Protein AF-A0A3D5XAC9-F1 (afdb_monomer_lite)

Sequence (72 aa):
ANRTRKDHIADMIIKKNPKIVGMYRLTMKTDSDNFRQSAVQGVMKRIKAKGIEVVVYEPALDADSFYNSRVI

Foldseek 3Di:
DLLVVLVVVLVVVVVVVDQEAEAEAQDPDDPDPPNPDGSVVSNVVSNVVVVRAYAYEHPVDPDQDDPNHGYD

Secondary structure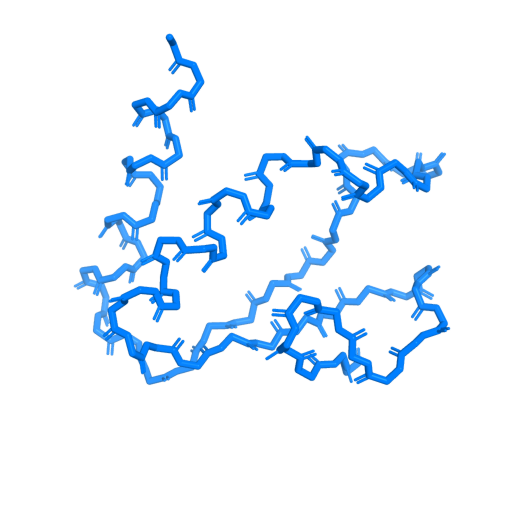 (DSSP, 8-state):
-HHHHHHHHHHHHHTT--SEEEEE-S-SSTT---GGG-HHHHHHHHHHTTT-EEEEE-TT---SEETTEEB-

pLDDT: mean 84.74, std 12.35, range [50.97, 96.62]

Structure (mmCIF, N/CA/C/O backbone):
data_AF-A0A3D5XAC9-F1
#
_entry.id   AF-A0A3D5XAC9-F1
#
loop_
_atom_site.group_PDB
_atom_site.id
_atom_site.type_symbol
_atom_site.label_atom_id
_atom_site.label_alt_id
_atom_site.label_comp_id
_atom_site.label_asym_id
_atom_site.label_entity_id
_atom_site.label_seq_id
_atom_site.pdbx_PDB_ins_code
_atom_site.Cartn_x
_atom_site.Cartn_y
_atom_site.Cartn_z
_atom_site.occupancy
_atom_site.B_iso_or_equiv
_atom_site.auth_seq_id
_atom_site.auth_comp_id
_atom_site.auth_asym_id
_atom_site.auth_atom_id
_atom_site.pdbx_PDB_model_num
ATOM 1 N N . ALA A 1 1 ? 12.393 10.857 16.216 1.00 61.16 1 ALA A N 1
ATOM 2 C CA . ALA A 1 1 ? 12.379 11.673 14.979 1.00 61.16 1 ALA A CA 1
ATOM 3 C C . ALA A 1 1 ? 11.606 11.018 13.821 1.00 61.16 1 ALA A C 1
ATOM 5 O O . ALA A 1 1 ? 10.609 11.579 13.386 1.00 61.16 1 ALA A O 1
ATOM 6 N N . ASN A 1 2 ? 11.976 9.816 13.346 1.00 79.06 2 ASN A N 1
ATOM 7 C CA . ASN A 1 2 ? 11.321 9.199 12.172 1.00 79.06 2 ASN A CA 1
ATOM 8 C C . ASN A 1 2 ? 9.849 8.789 12.367 1.00 79.06 2 ASN A C 1
ATOM 10 O O . ASN A 1 2 ? 9.123 8.682 11.382 1.00 79.06 2 ASN A O 1
ATOM 14 N N . ARG A 1 3 ? 9.392 8.573 13.609 1.00 84.75 3 ARG A N 1
ATOM 15 C CA . ARG A 1 3 ? 7.984 8.262 13.914 1.00 84.75 3 ARG A CA 1
ATOM 16 C C . ARG A 1 3 ? 7.063 9.435 13.563 1.00 84.75 3 ARG A C 1
ATOM 18 O O . ARG A 1 3 ? 6.210 9.276 12.701 1.00 84.75 3 ARG A O 1
ATOM 25 N N . THR A 1 4 ? 7.341 10.613 14.123 1.00 90.12 4 THR A N 1
ATOM 26 C CA . THR A 1 4 ? 6.561 11.845 13.922 1.00 90.12 4 THR A CA 1
ATOM 27 C C . THR A 1 4 ? 6.423 12.215 12.448 1.00 90.12 4 THR A C 1
ATOM 29 O O . THR A 1 4 ? 5.349 12.599 12.005 1.00 90.12 4 THR A O 1
ATOM 32 N N . ARG A 1 5 ? 7.490 12.048 11.652 1.00 90.19 5 ARG A N 1
ATOM 33 C CA . ARG A 1 5 ? 7.430 12.310 10.206 1.00 90.19 5 ARG A CA 1
ATOM 34 C C . ARG A 1 5 ? 6.493 11.332 9.490 1.00 90.19 5 ARG A C 1
ATOM 36 O O . ARG A 1 5 ? 5.705 11.761 8.659 1.00 90.19 5 ARG A O 1
ATOM 43 N N . LYS A 1 6 ? 6.545 10.037 9.822 1.00 90.62 6 LYS A N 1
ATOM 44 C CA . LYS A 1 6 ? 5.639 9.028 9.243 1.00 90.62 6 LYS A CA 1
ATOM 45 C C . LYS A 1 6 ? 4.184 9.274 9.642 1.00 90.62 6 LYS A C 1
ATOM 47 O O . LYS A 1 6 ? 3.314 9.110 8.794 1.00 90.62 6 LYS A O 1
ATOM 52 N N . ASP A 1 7 ? 3.943 9.669 10.895 1.00 92.69 7 ASP A N 1
ATOM 53 C CA . ASP A 1 7 ? 2.614 10.073 11.379 1.00 92.69 7 ASP A CA 1
ATOM 54 C C . ASP A 1 7 ? 2.094 11.251 10.545 1.00 92.69 7 ASP A C 1
ATOM 56 O O . ASP A 1 7 ? 1.053 11.148 9.907 1.00 92.69 7 ASP A O 1
ATOM 60 N N . HIS A 1 8 ? 2.894 12.313 10.428 1.00 94.25 8 HIS A N 1
ATOM 61 C CA . HIS A 1 8 ? 2.514 13.520 9.699 1.00 94.25 8 HIS A CA 1
ATOM 62 C C . HIS A 1 8 ? 2.200 13.268 8.214 1.00 94.25 8 HIS A C 1
ATOM 64 O O . HIS A 1 8 ? 1.192 13.755 7.707 1.00 94.25 8 HIS A O 1
ATOM 70 N N . ILE A 1 9 ? 3.030 12.484 7.511 1.00 92.62 9 ILE A N 1
ATOM 71 C CA . ILE A 1 9 ? 2.774 12.123 6.105 1.00 92.62 9 ILE A CA 1
ATOM 72 C C . ILE A 1 9 ? 1.484 11.306 5.975 1.00 92.62 9 ILE A C 1
ATOM 74 O O . ILE A 1 9 ? 0.670 11.591 5.098 1.00 92.62 9 ILE A O 1
ATOM 78 N N . ALA A 1 10 ? 1.281 10.309 6.841 1.00 94.12 10 ALA A N 1
ATOM 79 C CA . ALA A 1 10 ? 0.071 9.495 6.807 1.00 94.12 10 ALA A CA 1
ATOM 80 C C . ALA A 1 10 ? -1.178 10.351 7.051 1.00 94.12 10 ALA A C 1
ATOM 82 O O . ALA A 1 10 ? -2.137 10.250 6.289 1.00 94.12 10 ALA A O 1
ATOM 83 N N . ASP A 1 11 ? -1.142 11.245 8.039 1.00 95.56 11 ASP A N 1
ATOM 84 C CA . ASP A 1 11 ? -2.258 12.135 8.359 1.00 95.56 11 ASP A CA 1
ATOM 85 C C . ASP A 1 11 ? -2.593 13.075 7.197 1.00 95.56 11 ASP A C 1
ATOM 87 O O . ASP A 1 11 ? -3.767 13.295 6.904 1.00 95.56 11 ASP A O 1
ATOM 91 N N . MET A 1 12 ? -1.588 13.601 6.489 1.00 96.38 12 MET A N 1
ATOM 92 C CA . MET A 1 12 ? -1.819 14.419 5.293 1.00 96.38 12 MET A CA 1
ATOM 93 C C . MET A 1 12 ? -2.511 13.642 4.170 1.00 96.38 12 MET A C 1
ATOM 95 O O . MET A 1 12 ? -3.349 14.208 3.471 1.00 96.38 12 MET A O 1
ATOM 99 N N . ILE A 1 13 ? -2.181 12.361 3.991 1.00 94.56 13 ILE A N 1
ATOM 100 C CA . ILE A 1 13 ? -2.830 11.499 2.994 1.00 94.56 13 ILE A CA 1
ATOM 101 C C . ILE A 1 13 ? -4.267 11.189 3.426 1.00 94.56 13 ILE A C 1
ATOM 103 O O . ILE A 1 13 ? -5.191 11.355 2.634 1.00 94.56 13 ILE A O 1
ATOM 107 N N . ILE A 1 14 ? -4.468 10.801 4.689 1.00 94.69 14 ILE A N 1
ATOM 108 C CA . ILE A 1 14 ? -5.783 10.461 5.252 1.00 94.69 14 ILE A CA 1
ATOM 109 C C . ILE A 1 14 ? -6.738 11.659 5.185 1.00 94.69 14 ILE A C 1
ATOM 111 O O . ILE A 1 14 ? -7.897 11.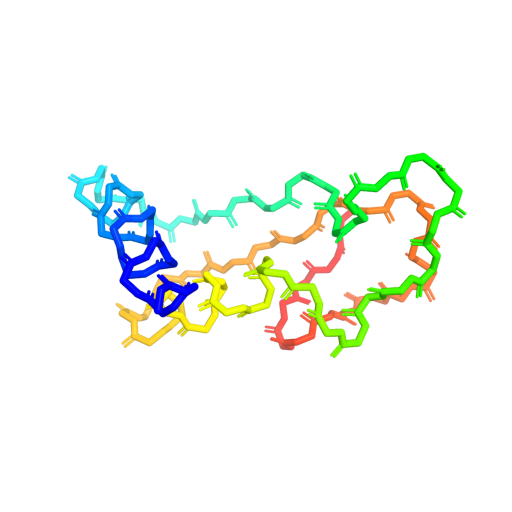488 4.823 1.00 94.69 14 ILE A O 1
ATOM 115 N N . LYS A 1 15 ? -6.256 12.882 5.450 1.00 96.38 15 LYS A N 1
ATOM 116 C CA . LYS A 1 15 ? -7.056 14.120 5.369 1.00 96.38 15 LYS A CA 1
ATOM 117 C C . LYS A 1 15 ? -7.657 14.391 3.989 1.00 96.38 15 LYS A C 1
ATOM 119 O O . LYS A 1 15 ? -8.608 15.158 3.894 1.00 96.38 15 LYS A O 1
ATOM 124 N N . LYS A 1 16 ? -7.136 13.768 2.927 1.00 96.00 16 LYS A N 1
ATOM 125 C CA . LYS A 1 16 ? -7.728 13.849 1.584 1.00 96.00 16 LYS A CA 1
ATOM 126 C C . LYS A 1 16 ? -8.947 12.932 1.406 1.00 96.00 16 LYS A C 1
ATOM 128 O O . LYS A 1 16 ? -9.500 12.897 0.314 1.00 96.00 16 LYS A O 1
ATOM 133 N N . ASN A 1 17 ? -9.346 12.186 2.443 1.00 94.12 17 ASN A N 1
ATOM 134 C CA . ASN A 1 17 ? -10.405 11.173 2.422 1.00 94.12 17 ASN A CA 1
ATOM 135 C C . ASN A 1 17 ? -10.320 10.208 1.218 1.00 94.12 17 ASN A C 1
ATOM 137 O O . ASN A 1 17 ? -11.314 10.017 0.509 1.00 94.12 17 ASN A O 1
ATOM 141 N N . PRO A 1 18 ? -9.146 9.602 0.938 1.00 96.62 18 PRO A N 1
ATOM 142 C CA . PRO A 1 18 ? -9.015 8.683 -0.181 1.00 96.62 18 PRO A CA 1
ATOM 143 C C . PRO A 1 18 ? -9.746 7.367 0.108 1.00 96.62 18 PRO A C 1
ATOM 145 O O . PRO A 1 18 ? -9.710 6.856 1.225 1.00 96.62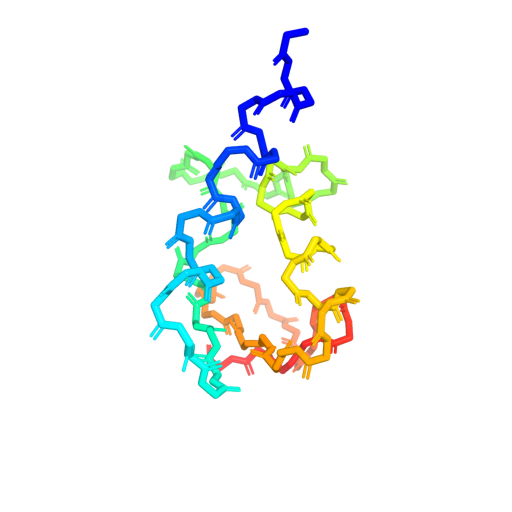 18 PRO A O 1
ATOM 148 N N . LYS A 1 19 ? -10.354 6.779 -0.927 1.00 95.00 19 LYS A N 1
ATOM 149 C CA . LYS A 1 19 ? -10.888 5.407 -0.857 1.00 95.00 19 LYS A CA 1
ATOM 150 C C . LYS A 1 19 ? -9.777 4.361 -0.990 1.00 95.00 19 LYS A C 1
ATOM 152 O O . LYS A 1 19 ? -9.791 3.352 -0.294 1.00 95.00 19 LYS A O 1
ATOM 157 N N . ILE A 1 20 ? -8.816 4.628 -1.874 1.00 95.06 20 ILE A N 1
ATOM 158 C CA . ILE A 1 20 ? -7.672 3.762 -2.177 1.00 95.06 20 ILE A CA 1
ATOM 159 C C . ILE A 1 20 ? -6.425 4.645 -2.272 1.00 95.06 20 ILE A C 1
ATOM 161 O O . ILE A 1 20 ? -6.482 5.739 -2.837 1.00 95.06 20 ILE A O 1
ATOM 165 N N . VAL A 1 21 ? -5.300 4.180 -1.732 1.00 96.12 21 VAL A N 1
ATOM 166 C CA . VAL A 1 21 ? -3.994 4.844 -1.834 1.00 96.12 21 VAL A CA 1
ATOM 167 C C . VAL A 1 21 ? -3.022 3.968 -2.618 1.00 96.12 21 VAL A C 1
ATOM 169 O O . VAL A 1 21 ? -2.767 2.826 -2.247 1.00 96.12 21 VAL A O 1
ATOM 172 N N . GLY A 1 22 ? -2.445 4.521 -3.684 1.00 93.75 22 GLY A N 1
ATOM 173 C CA . GLY A 1 22 ? -1.356 3.890 -4.427 1.00 93.75 22 GLY A CA 1
ATOM 174 C C . GLY A 1 22 ? 0.012 4.262 -3.857 1.00 93.75 22 GLY A C 1
ATOM 175 O O . GLY A 1 22 ? 0.301 5.439 -3.635 1.00 93.75 22 GLY A O 1
ATOM 176 N N . MET A 1 23 ? 0.862 3.266 -3.631 1.00 90.12 23 MET A N 1
ATOM 177 C CA . MET A 1 23 ? 2.269 3.436 -3.279 1.00 90.12 23 MET A CA 1
ATOM 178 C C . MET A 1 23 ? 3.107 3.210 -4.534 1.00 90.12 23 MET A C 1
ATOM 180 O O . MET A 1 23 ? 3.283 2.074 -4.965 1.00 90.12 23 MET A O 1
ATOM 184 N N . TYR A 1 24 ? 3.601 4.294 -5.126 1.00 88.62 24 TYR A N 1
ATOM 185 C CA . TYR A 1 24 ? 4.480 4.231 -6.289 1.00 88.62 24 TYR A CA 1
ATOM 186 C C . TYR A 1 24 ? 5.931 4.106 -5.830 1.00 88.62 24 TYR A C 1
ATOM 188 O O . TYR A 1 24 ? 6.488 5.066 -5.294 1.00 88.62 24 TYR A O 1
ATOM 196 N N . ARG A 1 25 ? 6.513 2.929 -6.069 1.00 82.75 25 ARG A N 1
ATOM 197 C CA . ARG A 1 25 ? 7.832 2.477 -5.621 1.00 82.75 25 ARG A CA 1
ATOM 198 C C . ARG A 1 25 ? 7.962 2.308 -4.103 1.00 82.75 25 ARG A C 1
ATOM 200 O O . ARG A 1 25 ? 7.595 3.164 -3.299 1.00 82.75 25 ARG A O 1
ATOM 207 N N . LEU A 1 26 ? 8.520 1.173 -3.701 1.00 77.19 26 LEU A N 1
ATOM 208 C CA . LEU A 1 26 ? 8.877 0.835 -2.325 1.00 77.19 26 LEU A CA 1
ATOM 209 C C . LEU A 1 26 ? 10.348 1.148 -2.015 1.00 77.19 26 LEU A C 1
ATOM 211 O O . LEU A 1 26 ? 10.717 1.260 -0.839 1.00 77.19 26 LEU A O 1
ATOM 215 N N . THR A 1 27 ? 11.179 1.279 -3.051 1.00 69.56 27 THR A N 1
ATOM 216 C CA . THR A 1 27 ? 12.605 1.598 -2.933 1.00 69.56 27 THR A CA 1
ATOM 217 C C . THR A 1 27 ? 12.829 3.083 -2.626 1.00 69.56 27 THR A C 1
ATOM 219 O O . THR A 1 27 ? 12.149 3.968 -3.142 1.00 69.56 27 THR A O 1
ATOM 222 N N . MET A 1 28 ? 13.798 3.385 -1.753 1.00 59.56 28 MET A N 1
ATOM 223 C CA . MET A 1 28 ? 14.201 4.773 -1.450 1.00 59.56 28 MET A CA 1
ATOM 224 C C . MET A 1 28 ? 15.336 5.274 -2.363 1.00 59.56 28 MET A C 1
ATOM 226 O O . MET A 1 28 ? 15.601 6.474 -2.393 1.00 59.56 28 MET A O 1
ATOM 230 N N . LYS A 1 29 ? 16.011 4.371 -3.086 1.00 61.81 29 LYS A N 1
ATOM 231 C CA . LYS A 1 29 ? 17.065 4.644 -4.074 1.00 61.81 29 LYS A CA 1
ATOM 232 C C . LYS A 1 29 ? 16.876 3.698 -5.264 1.00 61.81 29 LYS A C 1
ATOM 234 O O . LYS A 1 29 ? 16.521 2.543 -5.044 1.00 61.81 29 LYS A O 1
ATOM 239 N N . THR A 1 30 ? 17.135 4.181 -6.479 1.00 50.97 30 THR A N 1
ATOM 240 C CA . THR A 1 30 ? 17.289 3.341 -7.679 1.00 50.97 30 THR A CA 1
ATOM 241 C C . THR A 1 30 ? 18.349 2.265 -7.375 1.00 50.97 30 THR A C 1
ATOM 243 O O . THR A 1 30 ? 19.394 2.628 -6.841 1.00 50.97 30 THR A O 1
ATOM 246 N N . ASP A 1 31 ? 18.058 0.981 -7.620 1.00 54.28 31 ASP A N 1
ATOM 247 C CA . ASP A 1 31 ? 18.877 -0.206 -7.260 1.00 54.28 31 ASP A CA 1
ATOM 248 C C . ASP A 1 31 ? 18.988 -0.576 -5.768 1.00 54.28 31 ASP A C 1
ATOM 250 O O . ASP A 1 31 ? 20.030 -1.031 -5.297 1.00 54.28 31 ASP A O 1
ATOM 254 N N . SER A 1 32 ? 17.927 -0.407 -4.974 1.00 56.50 32 SER A N 1
ATOM 255 C CA . SER A 1 32 ? 17.935 -0.907 -3.592 1.00 56.50 32 SER A CA 1
ATOM 256 C C . SER A 1 32 ? 16.779 -1.853 -3.294 1.00 56.50 32 SER A C 1
ATOM 258 O O . SER A 1 32 ? 15.674 -1.399 -3.018 1.00 56.50 32 SER A O 1
ATOM 260 N N . ASP A 1 33 ? 17.073 -3.151 -3.181 1.00 61.19 33 ASP A N 1
ATOM 261 C CA . ASP A 1 33 ? 16.123 -4.217 -2.794 1.00 61.19 33 ASP A CA 1
ATOM 262 C C . ASP A 1 33 ? 15.745 -4.193 -1.302 1.00 61.19 33 ASP A C 1
ATOM 264 O O . ASP A 1 33 ? 15.228 -5.155 -0.723 1.00 61.19 33 ASP A O 1
ATOM 268 N N . ASN A 1 34 ? 16.040 -3.087 -0.616 1.00 61.66 34 ASN A N 1
ATOM 269 C CA . ASN A 1 34 ? 15.932 -2.986 0.830 1.00 61.66 34 ASN A CA 1
ATOM 270 C C . ASN A 1 34 ? 14.503 -2.614 1.257 1.00 61.66 34 ASN A C 1
ATOM 272 O O . ASN A 1 34 ? 14.241 -1.617 1.934 1.00 61.66 34 ASN A O 1
ATOM 276 N N . PHE A 1 35 ? 13.550 -3.450 0.844 1.00 64.25 35 PHE A N 1
ATOM 277 C CA . PHE A 1 35 ? 12.125 -3.284 1.112 1.00 64.25 35 PHE A CA 1
ATOM 278 C C . PHE A 1 35 ? 11.776 -3.528 2.580 1.00 64.25 35 PHE A C 1
ATOM 280 O O . PHE A 1 35 ? 10.791 -2.975 3.063 1.00 64.25 35 PHE A O 1
ATOM 287 N N . ARG A 1 36 ? 12.576 -4.333 3.302 1.00 58.78 36 ARG A N 1
ATOM 288 C CA . ARG A 1 36 ? 12.263 -4.868 4.645 1.00 58.78 36 ARG A CA 1
ATOM 289 C C . ARG A 1 36 ? 12.191 -3.825 5.766 1.00 58.78 36 ARG A C 1
ATOM 291 O O . ARG A 1 36 ? 11.536 -4.100 6.765 1.00 58.78 36 ARG A O 1
ATOM 298 N N . GLN A 1 37 ? 12.818 -2.655 5.627 1.00 61.56 37 GLN A N 1
ATOM 299 C CA . GLN A 1 37 ? 12.818 -1.606 6.666 1.00 61.56 37 GLN A CA 1
ATOM 300 C C . GLN A 1 37 ? 12.488 -0.201 6.132 1.00 61.56 37 GLN A C 1
ATOM 302 O O . GLN A 1 37 ? 12.808 0.810 6.767 1.00 61.56 37 GLN A O 1
ATOM 307 N N . SER A 1 38 ? 11.836 -0.104 4.969 1.00 68.69 38 SER A N 1
ATOM 308 C CA . SER A 1 38 ? 11.589 1.194 4.339 1.00 68.69 38 SER A CA 1
ATOM 309 C C . SER A 1 38 ? 10.639 2.073 5.166 1.00 68.69 38 SER A C 1
ATOM 311 O O . SER A 1 38 ? 9.736 1.616 5.880 1.00 68.69 38 SER A O 1
ATOM 313 N N . ALA A 1 39 ? 10.826 3.393 5.079 1.00 80.19 39 ALA A N 1
ATOM 314 C CA . ALA A 1 39 ? 9.924 4.345 5.722 1.00 80.19 39 ALA A CA 1
ATOM 315 C C . ALA A 1 39 ? 8.470 4.196 5.229 1.00 80.19 39 ALA A C 1
ATOM 317 O O . ALA A 1 39 ? 7.542 4.453 6.003 1.00 80.19 39 ALA A O 1
ATOM 318 N N . VAL A 1 40 ? 8.313 3.711 3.992 1.00 85.38 40 VAL A N 1
ATOM 319 C CA . VAL A 1 40 ? 7.056 3.457 3.283 1.00 85.38 40 VAL A CA 1
ATOM 320 C C . VAL A 1 40 ? 6.177 2.466 4.039 1.00 85.38 40 VAL A C 1
ATOM 322 O O . VAL A 1 40 ? 5.021 2.786 4.304 1.00 85.38 40 VAL A O 1
ATOM 325 N N . GLN A 1 41 ? 6.722 1.342 4.524 1.00 87.00 41 GLN A N 1
ATOM 326 C CA . GLN A 1 41 ? 5.943 0.371 5.310 1.00 87.00 41 GLN A CA 1
ATOM 327 C C . GLN A 1 41 ? 5.275 1.012 6.537 1.00 87.00 41 GLN A C 1
ATOM 329 O O . GLN A 1 41 ? 4.131 0.718 6.886 1.00 87.00 41 GLN A O 1
ATOM 334 N N . GLY A 1 42 ? 5.983 1.933 7.199 1.00 90.19 42 GLY A N 1
ATOM 335 C CA . GLY A 1 42 ? 5.453 2.635 8.363 1.00 90.19 42 GLY A CA 1
ATOM 336 C C . GLY A 1 42 ? 4.299 3.580 8.022 1.00 90.19 42 GLY A C 1
ATOM 337 O O . GLY A 1 42 ? 3.400 3.743 8.849 1.00 90.19 42 GLY A O 1
ATOM 338 N N . VAL A 1 43 ? 4.313 4.180 6.831 1.00 91.62 43 VAL A N 1
ATOM 339 C CA . VAL A 1 43 ? 3.211 5.005 6.314 1.00 91.62 43 VAL A CA 1
ATOM 340 C C . VAL A 1 43 ? 2.043 4.110 5.884 1.00 91.62 43 VAL A C 1
ATOM 342 O O . VAL A 1 43 ? 0.922 4.345 6.330 1.00 91.62 43 VAL A O 1
ATOM 345 N N . MET A 1 44 ? 2.304 3.021 5.146 1.00 92.06 44 MET A N 1
ATOM 346 C CA . MET A 1 44 ? 1.292 2.026 4.754 1.00 92.06 44 MET A CA 1
ATOM 347 C C . MET A 1 44 ? 0.518 1.501 5.962 1.00 92.06 44 MET A C 1
ATOM 349 O O . MET A 1 44 ? -0.710 1.498 5.953 1.00 92.06 44 MET A O 1
ATOM 353 N N . LYS A 1 45 ? 1.223 1.117 7.036 1.00 92.38 45 LYS A N 1
ATOM 354 C CA . LYS A 1 45 ? 0.598 0.614 8.267 1.00 92.38 45 LYS A CA 1
ATOM 355 C C . LYS A 1 45 ? -0.397 1.614 8.866 1.00 92.38 45 LYS A C 1
ATOM 357 O O . LYS A 1 45 ? -1.456 1.208 9.328 1.00 92.38 45 LYS A O 1
ATOM 362 N N . ARG A 1 46 ? -0.075 2.911 8.862 1.00 94.06 46 ARG A N 1
ATOM 363 C CA . ARG A 1 46 ? -0.935 3.970 9.427 1.00 94.06 46 ARG A CA 1
ATOM 364 C C . ARG A 1 46 ? -2.173 4.223 8.580 1.00 94.06 46 ARG A C 1
ATOM 366 O O . ARG A 1 46 ? -3.255 4.373 9.132 1.00 94.06 46 ARG A O 1
ATOM 373 N N . ILE A 1 47 ? -2.011 4.229 7.259 1.00 94.38 47 ILE A N 1
ATOM 374 C CA . ILE A 1 47 ? -3.118 4.388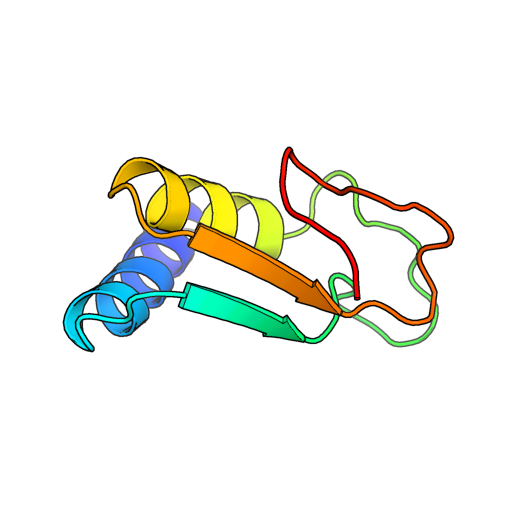 6.310 1.00 94.38 47 ILE A CA 1
ATOM 375 C C . ILE A 1 47 ? -4.069 3.189 6.418 1.00 94.38 47 ILE A C 1
ATOM 377 O O . ILE A 1 47 ? -5.266 3.369 6.630 1.00 94.38 47 ILE A O 1
ATOM 381 N N . LYS A 1 48 ? -3.530 1.964 6.402 1.00 92.31 48 LYS A N 1
ATOM 382 C CA . LYS A 1 48 ? -4.318 0.735 6.574 1.00 92.31 48 LYS A CA 1
ATOM 383 C C . LYS A 1 48 ? -5.026 0.653 7.922 1.00 92.31 48 LYS A C 1
ATOM 385 O O . LYS A 1 48 ? -6.147 0.167 7.985 1.00 92.31 48 LYS A O 1
ATOM 390 N N . ALA A 1 49 ? -4.418 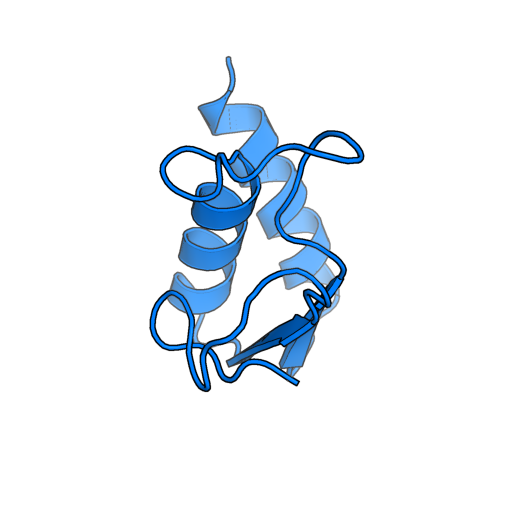1.165 8.995 1.00 93.88 49 ALA A N 1
ATOM 391 C CA . ALA A 1 49 ? -5.051 1.218 10.315 1.00 93.88 49 ALA A CA 1
ATOM 392 C C . ALA A 1 49 ? -6.317 2.098 10.353 1.00 93.88 49 ALA A C 1
ATOM 394 O O . ALA A 1 49 ? -7.087 2.011 11.305 1.00 93.88 49 ALA A O 1
ATOM 395 N N . LYS A 1 50 ? -6.548 2.934 9.332 1.00 94.44 50 LYS A N 1
ATOM 396 C CA . LYS A 1 50 ? -7.793 3.693 9.145 1.00 94.44 50 LYS A CA 1
ATOM 397 C C . LYS A 1 50 ? -8.816 2.986 8.248 1.00 94.44 50 LYS A C 1
ATOM 399 O O . LYS A 1 50 ? -9.836 3.583 7.934 1.00 94.44 50 LYS A O 1
ATOM 404 N N . GLY A 1 51 ? -8.556 1.744 7.835 1.00 93.75 51 GLY A N 1
ATOM 405 C CA . GLY A 1 51 ? -9.427 0.985 6.933 1.00 93.75 51 GLY A CA 1
ATOM 406 C C . GLY A 1 51 ? -9.324 1.404 5.464 1.00 93.75 51 GLY A C 1
ATOM 407 O O . GLY A 1 51 ? -10.158 1.004 4.661 1.00 93.75 51 GLY A O 1
ATOM 408 N N . ILE A 1 52 ? -8.319 2.207 5.106 1.00 95.38 52 ILE A N 1
ATOM 409 C CA . ILE A 1 52 ? -8.100 2.655 3.729 1.00 95.38 52 ILE A CA 1
ATOM 410 C C . ILE A 1 52 ? -7.321 1.573 2.978 1.00 95.38 52 ILE A C 1
ATOM 412 O O . ILE A 1 52 ? -6.279 1.104 3.451 1.00 95.38 52 ILE A O 1
ATOM 416 N N . GLU A 1 53 ? -7.814 1.189 1.801 1.00 94.31 53 GLU A N 1
ATOM 417 C CA . GLU A 1 53 ? -7.134 0.220 0.948 1.00 94.31 53 GLU A CA 1
ATOM 418 C C . GLU A 1 53 ? -5.832 0.810 0.395 1.00 94.31 53 GLU A C 1
ATOM 420 O O . GLU A 1 53 ? -5.765 1.978 0.006 1.00 94.31 53 GLU A O 1
ATOM 425 N N . VAL A 1 54 ? -4.785 -0.012 0.347 1.00 94.75 54 VAL A N 1
ATOM 426 C CA . VAL A 1 54 ? -3.488 0.378 -0.206 1.00 94.75 54 VAL A CA 1
ATOM 427 C C . VAL A 1 54 ? -3.095 -0.610 -1.291 1.00 94.75 54 VAL A C 1
ATOM 429 O O . VAL A 1 54 ? -3.104 -1.816 -1.038 1.00 94.75 54 VAL A O 1
ATOM 432 N N . VAL A 1 55 ? -2.690 -0.097 -2.447 1.00 93.62 55 VAL A N 1
ATOM 433 C CA . VAL A 1 55 ? -2.090 -0.858 -3.552 1.00 93.62 55 VAL A CA 1
ATOM 434 C C . VAL A 1 55 ? -0.652 -0.401 -3.772 1.00 93.62 55 VAL A C 1
ATOM 436 O O . VAL A 1 55 ? -0.304 0.735 -3.445 1.00 93.62 55 VAL A O 1
ATOM 439 N N . VAL A 1 56 ? 0.197 -1.282 -4.280 1.00 91.62 56 VAL A N 1
ATOM 440 C CA . VAL A 1 56 ? 1.622 -1.014 -4.498 1.00 91.62 56 VAL A CA 1
ATOM 441 C C . VAL A 1 56 ? 1.931 -1.176 -5.975 1.00 91.62 56 VAL A C 1
ATOM 443 O O . VAL A 1 56 ? 1.459 -2.118 -6.584 1.00 91.62 56 VAL A O 1
ATOM 446 N N . TYR A 1 57 ? 2.740 -0.282 -6.525 1.00 89.75 57 TYR A N 1
ATOM 447 C CA . TYR A 1 57 ? 3.370 -0.465 -7.825 1.00 89.75 57 TYR A CA 1
ATOM 448 C C . TYR A 1 57 ? 4.881 -0.423 -7.624 1.00 89.75 57 TYR A C 1
ATOM 450 O O . TYR A 1 57 ? 5.422 0.612 -7.222 1.00 89.75 57 TYR A O 1
ATOM 458 N N . GLU A 1 58 ? 5.565 -1.539 -7.859 1.00 85.75 58 GLU A N 1
ATOM 459 C CA . GLU A 1 58 ? 7.024 -1.630 -7.765 1.00 85.75 58 GLU A CA 1
ATOM 460 C C . GLU A 1 58 ? 7.556 -2.559 -8.865 1.00 85.75 58 GLU A C 1
ATOM 462 O O . GLU A 1 58 ? 7.474 -3.773 -8.712 1.00 85.75 58 GLU A O 1
ATOM 467 N N . PRO A 1 59 ? 8.133 -2.008 -9.950 1.00 84.38 59 PRO A N 1
ATOM 468 C CA . PRO A 1 59 ? 8.646 -2.806 -11.065 1.00 84.38 59 PRO A CA 1
ATOM 469 C C . PRO A 1 59 ? 9.727 -3.815 -10.673 1.00 84.38 59 PRO A C 1
ATOM 471 O O . PRO A 1 59 ? 9.904 -4.815 -11.357 1.00 84.38 59 PRO A O 1
ATOM 474 N N . ALA A 1 60 ? 10.478 -3.536 -9.604 1.00 80.19 60 ALA A N 1
ATOM 475 C CA . ALA A 1 60 ? 11.523 -4.429 -9.111 1.00 80.19 60 ALA A CA 1
ATOM 476 C C . ALA A 1 60 ? 10.993 -5.532 -8.174 1.00 80.19 60 ALA A C 1
ATOM 478 O O . ALA A 1 60 ? 11.770 -6.364 -7.711 1.00 80.19 60 ALA A O 1
ATOM 479 N N . LEU A 1 61 ? 9.697 -5.529 -7.844 1.00 80.44 61 LEU A N 1
ATOM 480 C CA . LEU A 1 61 ? 9.090 -6.496 -6.940 1.00 80.44 61 LEU A CA 1
ATOM 481 C C . LEU A 1 61 ? 8.304 -7.537 -7.737 1.00 80.44 61 LEU A C 1
ATOM 483 O O . LEU A 1 61 ? 7.174 -7.291 -8.146 1.00 80.44 61 LEU A O 1
ATOM 487 N N . ASP A 1 62 ? 8.884 -8.724 -7.878 1.00 81.25 62 ASP A N 1
ATOM 488 C CA . ASP A 1 62 ? 8.229 -9.882 -8.491 1.00 81.25 62 ASP A CA 1
ATOM 489 C C . ASP A 1 62 ? 7.384 -10.643 -7.451 1.00 81.25 62 ASP A C 1
ATOM 491 O O . ASP A 1 62 ? 7.774 -11.688 -6.927 1.00 81.25 62 ASP A O 1
ATOM 495 N N . ALA A 1 63 ? 6.270 -10.039 -7.028 1.00 84.06 63 ALA A N 1
ATOM 496 C CA . ALA A 1 63 ? 5.329 -10.651 -6.091 1.00 84.06 63 ALA A CA 1
ATOM 497 C C . ALA A 1 63 ? 3.913 -10.095 -6.275 1.00 84.06 63 ALA A C 1
ATOM 499 O O . ALA A 1 63 ? 3.743 -8.886 -6.370 1.00 84.06 63 ALA A O 1
ATOM 500 N N . ASP A 1 64 ? 2.890 -10.950 -6.183 1.00 87.00 64 ASP A N 1
ATOM 501 C CA . ASP A 1 64 ? 1.476 -10.548 -6.321 1.00 87.00 64 ASP A CA 1
ATOM 502 C C . ASP A 1 64 ? 0.961 -9.682 -5.158 1.00 87.00 64 ASP A C 1
ATOM 504 O O . ASP A 1 64 ? -0.038 -8.959 -5.260 1.00 87.00 64 ASP A O 1
ATOM 508 N N . SER A 1 65 ? 1.614 -9.779 -3.996 1.00 86.12 65 SER A N 1
ATOM 509 C CA . SER A 1 65 ? 1.224 -9.024 -2.813 1.00 86.12 65 SER A CA 1
ATOM 510 C C . SER A 1 65 ? 2.410 -8.612 -1.951 1.00 86.12 65 SER A C 1
ATOM 512 O O . SER A 1 65 ? 3.397 -9.329 -1.798 1.00 86.12 65 SER A O 1
ATOM 514 N N . PHE A 1 66 ? 2.280 -7.445 -1.327 1.00 86.00 66 PHE A N 1
ATOM 515 C CA . PHE A 1 66 ? 3.248 -6.909 -0.384 1.00 86.00 66 PHE A CA 1
ATOM 516 C C . PHE A 1 66 ? 2.520 -6.329 0.819 1.00 86.00 66 PHE A C 1
ATOM 518 O O . PHE A 1 66 ? 1.662 -5.464 0.675 1.00 86.00 66 PHE A O 1
ATOM 525 N N . TYR A 1 67 ? 2.855 -6.775 2.030 1.00 83.81 67 TYR A N 1
ATOM 526 C CA . TYR A 1 67 ? 2.260 -6.241 3.263 1.00 83.81 67 TYR A CA 1
ATOM 527 C C . TYR A 1 67 ? 0.716 -6.301 3.277 1.00 83.81 67 TYR A C 1
ATOM 529 O O . TYR A 1 67 ? 0.055 -5.350 3.702 1.00 83.81 67 TYR A O 1
ATOM 537 N N . ASN A 1 68 ? 0.126 -7.384 2.755 1.00 85.19 68 ASN A N 1
ATOM 538 C CA . ASN A 1 68 ? -1.321 -7.553 2.535 1.00 85.19 68 ASN A CA 1
ATOM 539 C C . ASN A 1 68 ? -1.932 -6.482 1.608 1.00 85.19 68 ASN A C 1
ATOM 541 O O . ASN A 1 68 ? -3.091 -6.099 1.764 1.00 85.19 68 ASN A O 1
ATOM 545 N N . SER A 1 69 ? -1.132 -5.878 0.732 1.00 87.19 69 SER A N 1
ATOM 546 C CA . SER A 1 69 ? -1.573 -5.030 -0.378 1.00 87.19 69 SER A CA 1
ATOM 547 C C . SER A 1 69 ? -1.353 -5.766 -1.681 1.00 87.19 69 SER A C 1
ATOM 549 O O . SER A 1 69 ? -0.365 -6.483 -1.809 1.00 87.19 69 SER A O 1
ATOM 551 N N . ARG A 1 70 ? -2.242 -5.544 -2.646 1.00 90.56 70 ARG A N 1
ATOM 552 C CA . ARG A 1 70 ? -2.030 -5.992 -4.023 1.00 90.56 70 ARG A CA 1
ATOM 553 C C . ARG A 1 70 ? -0.867 -5.216 -4.636 1.00 90.56 70 ARG A C 1
ATOM 555 O O . ARG A 1 70 ? -0.783 -4.000 -4.423 1.00 90.56 70 ARG A O 1
ATOM 562 N N . VAL A 1 71 ? 0.001 -5.920 -5.349 1.00 90.12 71 VAL A N 1
ATO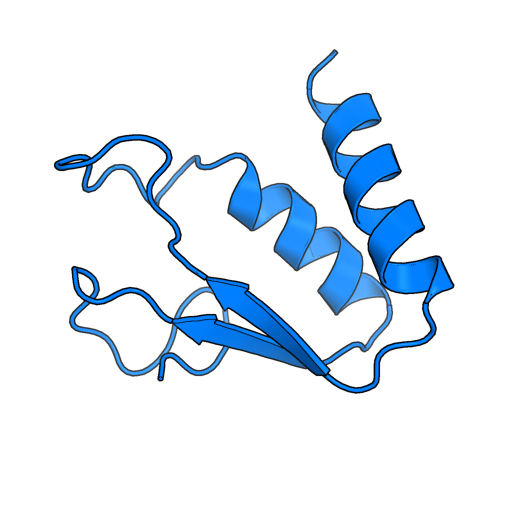M 563 C CA . VAL A 1 71 ? 1.021 -5.319 -6.212 1.00 90.12 71 VAL A CA 1
ATOM 564 C C . VAL A 1 71 ? 0.457 -5.283 -7.634 1.00 90.12 71 VAL A C 1
ATOM 566 O O . VAL A 1 71 ? -0.224 -6.221 -8.045 1.00 90.12 71 VAL A O 1
ATOM 569 N N . ILE A 1 72 ? 0.647 -4.159 -8.320 1.00 87.06 72 ILE A N 1
ATOM 570 C CA . ILE A 1 72 ? 0.183 -3.864 -9.683 1.00 87.06 72 ILE A CA 1
ATOM 571 C C . ILE A 1 72 ? 1.406 -3.546 -10.536 1.00 87.06 72 ILE A C 1
ATOM 573 O O . ILE A 1 72 ? 2.354 -2.958 -9.962 1.00 87.06 72 ILE A O 1
#

Radius of gyration: 12.0 Å; chains: 1; bounding box: 30×25×26 Å